Protein AF-0000000069625843 (afdb_homodimer)

Radius of gyration: 16.82 Å; Cα contacts (8 Å, |Δi|>4): 86; chains: 2; bounding box: 46×49×40 Å

Structure (mmCIF, N/CA/C/O backbone):
data_AF-0000000069625843-model_v1
#
loop_
_entity.id
_entity.type
_entity.pdbx_description
1 polymer 'Uncharacterized protein'
#
loop_
_atom_site.group_PDB
_atom_site.id
_atom_site.type_symbol
_atom_site.label_atom_id
_atom_site.label_alt_id
_atom_site.label_comp_id
_atom_site.label_asym_id
_atom_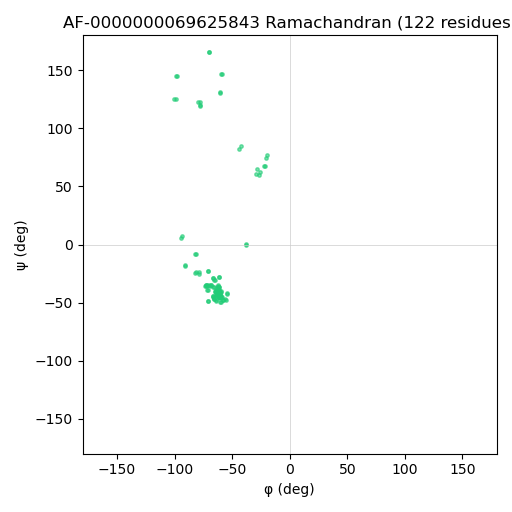site.label_entity_id
_atom_site.label_seq_id
_atom_site.pdbx_PDB_ins_code
_atom_site.Cartn_x
_atom_site.Cartn_y
_atom_site.Cartn_z
_atom_site.occupancy
_atom_site.B_iso_or_equiv
_atom_site.auth_seq_id
_atom_site.auth_comp_id
_atom_site.auth_asym_id
_atom_site.auth_atom_id
_atom_site.pdbx_PDB_model_num
ATOM 1 N N . ASP A 1 1 ? 20.625 12.375 -14.859 1 30.56 1 ASP A N 1
ATOM 2 C CA . ASP A 1 1 ? 19.172 12.281 -15.008 1 30.56 1 ASP A CA 1
ATOM 3 C C . ASP A 1 1 ? 18.484 12.211 -13.641 1 30.56 1 ASP A C 1
ATOM 5 O O . ASP A 1 1 ? 18.688 11.25 -12.891 1 30.56 1 ASP A O 1
ATOM 9 N N . GLN A 1 2 ? 18.453 13.219 -12.805 1 36.25 2 GLN A N 1
ATOM 10 C CA . GLN A 1 2 ? 17.969 13.445 -11.445 1 36.25 2 GLN A CA 1
ATOM 11 C C . GLN A 1 2 ? 16.609 12.797 -11.227 1 36.25 2 GLN A C 1
ATOM 13 O O . GLN A 1 2 ? 15.68 13.008 -12.016 1 36.25 2 GLN A O 1
ATOM 18 N N . ASP A 1 3 ? 16.484 11.508 -10.883 1 40.66 3 ASP A N 1
ATOM 19 C CA . ASP A 1 3 ? 15.219 10.883 -10.516 1 40.66 3 ASP A CA 1
ATOM 20 C C . ASP A 1 3 ? 14.242 11.914 -9.961 1 40.66 3 ASP A C 1
ATOM 22 O O . ASP A 1 3 ? 14.492 12.508 -8.914 1 40.66 3 ASP A O 1
ATOM 26 N N . PHE A 1 4 ? 13.844 12.859 -10.695 1 38.72 4 PHE A N 1
ATOM 27 C CA . PHE A 1 4 ? 12.828 13.836 -10.312 1 38.72 4 PHE A CA 1
ATOM 28 C C . PHE A 1 4 ? 11.828 13.227 -9.336 1 38.72 4 PHE A C 1
ATOM 30 O O . PHE A 1 4 ? 11.086 12.305 -9.688 1 38.72 4 PHE A O 1
ATOM 37 N N . GLU A 1 5 ? 12.227 12.773 -8.172 1 48.69 5 GLU A N 1
ATOM 38 C CA . GLU A 1 5 ? 11.344 12.492 -7.043 1 48.69 5 GLU A CA 1
ATOM 39 C C . GLU A 1 5 ? 10.031 13.258 -7.168 1 48.69 5 GLU A C 1
ATOM 41 O O . GLU A 1 5 ? 10.031 14.484 -7.305 1 48.69 5 GLU A O 1
ATOM 46 N N . ASP A 1 6 ? 9.281 12.891 -8.117 1 52.09 6 ASP A N 1
ATOM 47 C CA . ASP A 1 6 ? 7.941 13.461 -8.258 1 52.09 6 ASP A CA 1
ATOM 48 C C . ASP A 1 6 ? 7.457 14.07 -6.949 1 52.09 6 ASP A C 1
ATOM 50 O O . ASP A 1 6 ? 7.254 13.359 -5.961 1 52.09 6 ASP A O 1
ATOM 54 N N . LEU A 1 7 ? 7.961 15.219 -6.672 1 61.47 7 LEU A N 1
ATOM 55 C CA . LEU A 1 7 ? 7.668 16.172 -5.613 1 61.47 7 LEU A CA 1
ATOM 56 C C . LEU A 1 7 ? 6.172 16.234 -5.332 1 61.47 7 LEU A C 1
ATOM 58 O O . LEU A 1 7 ? 5.742 16.875 -4.363 1 61.47 7 LEU A O 1
ATOM 62 N N . ARG A 1 8 ? 5.422 15.391 -6.102 1 80.12 8 ARG A N 1
ATOM 63 C CA . ARG A 1 8 ? 3.988 15.578 -5.906 1 80.12 8 ARG A CA 1
ATOM 64 C C . ARG A 1 8 ? 3.521 14.922 -4.613 1 80.12 8 ARG A C 1
ATOM 66 O O . ARG A 1 8 ? 3.836 13.758 -4.355 1 80.12 8 ARG A O 1
ATOM 73 N N . THR A 1 9 ? 3.01 15.758 -3.807 1 91.94 9 THR A N 1
ATOM 74 C CA . THR A 1 9 ? 2.412 15.25 -2.576 1 91.94 9 THR A CA 1
ATOM 75 C C . THR A 1 9 ? 1.262 14.297 -2.887 1 91.94 9 THR A C 1
ATOM 77 O O . THR A 1 9 ? 0.452 14.562 -3.777 1 91.94 9 THR A O 1
ATOM 80 N N . ILE A 1 10 ? 1.298 13.234 -2.301 1 96.62 10 ILE A N 1
ATOM 81 C CA . ILE A 1 10 ? 0.183 12.305 -2.398 1 96.62 10 ILE A CA 1
ATOM 82 C C . ILE A 1 10 ? -0.954 12.758 -1.486 1 96.62 10 ILE A C 1
ATOM 84 O O . ILE A 1 10 ? -0.742 13.008 -0.298 1 96.62 10 ILE A O 1
ATOM 88 N N . SER A 1 11 ? -2.117 12.969 -2.043 1 95.5 11 SER A N 1
ATOM 89 C CA . SER A 1 11 ? -3.27 13.383 -1.244 1 95.5 11 SER A CA 1
ATOM 90 C C . SER A 1 11 ? -3.752 12.25 -0.347 1 95.5 11 SER A C 1
ATOM 92 O O . SER A 1 11 ? -3.42 11.086 -0.578 1 95.5 11 SER A O 1
ATOM 94 N N . HIS A 1 12 ? -4.582 12.57 0.617 1 96.12 12 HIS A N 1
ATOM 95 C CA . HIS A 1 12 ? -5.176 11.547 1.467 1 96.12 12 HIS A CA 1
ATOM 96 C C . HIS A 1 12 ? -6.062 10.609 0.656 1 96.12 12 HIS A C 1
ATOM 98 O O . HIS A 1 12 ? -6.078 9.398 0.904 1 96.12 12 HIS A O 1
ATOM 104 N N . THR A 1 13 ? -6.758 11.133 -0.317 1 97.06 13 THR A N 1
ATOM 105 C CA . THR A 1 13 ? -7.613 10.312 -1.169 1 97.06 13 THR A CA 1
ATOM 106 C C . THR A 1 13 ? -6.781 9.305 -1.961 1 97.06 13 THR A C 1
ATOM 108 O O . THR A 1 13 ? -7.113 8.125 -2.006 1 97.06 13 THR A O 1
ATOM 111 N N . GLU A 1 14 ? -5.727 9.805 -2.559 1 97.38 14 GLU A N 1
ATOM 112 C CA . GLU A 1 14 ? -4.832 8.906 -3.279 1 97.38 14 GLU A CA 1
ATOM 113 C C . GLU A 1 14 ? -4.215 7.867 -2.342 1 97.38 14 GLU A C 1
ATOM 115 O O . GLU A 1 14 ? -4.055 6.703 -2.713 1 97.38 14 GLU A O 1
ATOM 120 N N . GLY A 1 15 ? -3.854 8.273 -1.137 1 98.19 15 GLY A N 1
ATOM 121 C CA . GLY A 1 15 ? -3.309 7.367 -0.137 1 98.19 15 GLY A CA 1
ATOM 122 C C . GLY A 1 15 ? -4.25 6.23 0.217 1 98.19 15 GLY A C 1
ATOM 123 O O . GLY A 1 15 ? -3.852 5.066 0.205 1 98.19 15 GLY A O 1
ATOM 124 N N . VAL A 1 16 ? -5.496 6.523 0.423 1 98.5 16 VAL A N 1
ATOM 125 C CA . VAL A 1 16 ? -6.508 5.523 0.745 1 98.5 16 VAL A CA 1
ATOM 126 C C . VAL A 1 16 ? -6.637 4.527 -0.407 1 98.5 16 VAL A C 1
ATOM 128 O O . VAL A 1 16 ? -6.66 3.314 -0.187 1 98.5 16 VAL A O 1
ATOM 131 N N . GLN A 1 17 ? -6.684 5.008 -1.603 1 98.44 17 GLN A N 1
ATOM 132 C CA . GLN A 1 17 ? -6.836 4.145 -2.77 1 98.44 17 GLN A CA 1
ATOM 133 C C . GLN A 1 17 ? -5.645 3.207 -2.924 1 98.44 17 GLN A C 1
ATOM 135 O O . GLN A 1 17 ? -5.812 2.012 -3.18 1 98.44 17 GLN A O 1
ATOM 140 N N . ALA A 1 18 ? -4.484 3.785 -2.744 1 98.62 18 ALA A N 1
ATOM 141 C CA . ALA A 1 18 ? -3.275 2.984 -2.898 1 98.62 18 ALA A CA 1
ATOM 142 C C . ALA A 1 18 ? -3.186 1.911 -1.816 1 98.62 18 ALA A C 1
ATOM 144 O O . ALA A 1 18 ? -2.92 0.744 -2.111 1 98.62 18 ALA A O 1
ATOM 145 N N . LEU A 1 19 ? -3.451 2.312 -0.58 1 98.75 19 LEU A N 1
ATOM 146 C CA . LEU A 1 19 ? -3.396 1.384 0.543 1 98.75 19 LEU A CA 1
ATOM 147 C C . LEU A 1 19 ? -4.445 0.285 0.39 1 98.75 19 LEU A C 1
ATOM 149 O O . LEU A 1 19 ? -4.164 -0.887 0.653 1 98.75 19 LEU A O 1
ATOM 153 N N . THR A 1 20 ? -5.578 0.658 -0.075 1 98.5 20 THR A N 1
ATOM 154 C CA . THR A 1 20 ? -6.652 -0.309 -0.265 1 98.5 20 THR A CA 1
ATOM 155 C C . THR A 1 20 ? -6.293 -1.31 -1.359 1 98.5 20 THR A C 1
ATOM 157 O O . THR A 1 20 ? -6.492 -2.516 -1.196 1 98.5 20 THR A O 1
ATOM 160 N N . THR A 1 21 ? -5.758 -0.834 -2.443 1 98.5 21 THR A N 1
ATOM 161 C CA . THR A 1 21 ? -5.344 -1.721 -3.525 1 98.5 21 THR A CA 1
ATOM 162 C C . THR A 1 21 ? -4.211 -2.637 -3.072 1 98.5 21 THR A C 1
ATOM 164 O O . THR A 1 21 ? -4.207 -3.828 -3.387 1 98.5 21 THR A O 1
ATOM 167 N N . ALA A 1 22 ? -3.262 -2.064 -2.299 1 98.62 22 ALA A N 1
ATOM 168 C CA . ALA A 1 22 ? -2.164 -2.861 -1.755 1 98.62 22 ALA A CA 1
ATOM 169 C C . ALA A 1 22 ? -2.686 -3.945 -0.816 1 98.62 22 ALA A C 1
ATOM 171 O O . ALA A 1 22 ? -2.207 -5.082 -0.843 1 98.62 22 ALA A O 1
ATOM 172 N N . LEU A 1 23 ? -3.664 -3.602 -0.033 1 98.5 23 LEU A N 1
ATOM 173 C CA . LEU A 1 23 ? -4.297 -4.562 0.864 1 98.5 23 LEU A CA 1
ATOM 174 C C . LEU A 1 23 ? -4.91 -5.715 0.079 1 98.5 23 LEU A C 1
ATOM 176 O O . LEU A 1 23 ? -4.664 -6.883 0.389 1 98.5 23 LEU A O 1
ATOM 180 N N . LYS A 1 24 ? -5.656 -5.395 -0.904 1 97.62 24 LYS A N 1
ATOM 181 C CA . LYS A 1 24 ? -6.293 -6.422 -1.725 1 97.62 24 LYS A CA 1
ATOM 182 C C . LYS A 1 24 ? -5.25 -7.301 -2.408 1 97.62 24 LYS A C 1
ATOM 184 O O . LYS A 1 24 ? -5.434 -8.516 -2.521 1 97.62 24 LYS A O 1
ATOM 189 N N . TYR A 1 25 ? -4.188 -6.684 -2.797 1 98 25 TYR A N 1
ATOM 190 C CA . TYR A 1 25 ? -3.096 -7.41 -3.434 1 98 25 TYR A CA 1
ATOM 191 C C . TYR A 1 25 ? -2.527 -8.469 -2.494 1 98 25 TYR A C 1
ATOM 193 O O . TYR A 1 25 ? -2.271 -9.602 -2.91 1 98 25 TYR A O 1
ATOM 201 N N . LEU A 1 26 ? -2.338 -8.062 -1.295 1 97.94 26 LEU A N 1
ATOM 202 C CA . LEU A 1 26 ? -1.788 -9.016 -0.332 1 97.94 26 LEU A CA 1
ATOM 203 C C . LEU A 1 26 ? -2.824 -10.07 0.047 1 97.94 26 LEU A C 1
ATOM 205 O O . LEU A 1 26 ? -2.482 -11.234 0.24 1 97.94 26 LEU A O 1
ATOM 209 N N . GLU A 1 27 ? -4.031 -9.742 0.116 1 96.88 27 GLU A N 1
ATOM 210 C CA . GLU A 1 27 ? -5.094 -10.633 0.566 1 96.88 27 GLU A CA 1
ATOM 211 C C . GLU A 1 27 ? -5.367 -11.727 -0.463 1 96.88 27 GLU A C 1
ATOM 213 O O . GLU A 1 27 ? -5.848 -12.812 -0.116 1 96.88 27 GLU A O 1
ATOM 218 N N . GLN A 1 28 ? -5.066 -11.57 -1.642 1 94.88 28 GLN A N 1
ATOM 219 C CA . GLN A 1 28 ? -5.367 -12.555 -2.676 1 94.88 28 GLN A CA 1
ATOM 220 C C . GLN A 1 28 ? -4.328 -13.672 -2.688 1 94.88 28 GLN A C 1
ATOM 222 O O . GLN A 1 28 ? -4.527 -14.703 -3.332 1 94.88 28 GLN A O 1
ATOM 227 N N . ARG A 1 29 ? -3.262 -13.461 -1.89 1 93 29 ARG A N 1
ATOM 228 C CA . ARG A 1 29 ? -2.174 -14.43 -1.903 1 93 29 ARG A CA 1
ATOM 229 C C . ARG A 1 29 ? -2.285 -15.398 -0.729 1 93 29 ARG A C 1
ATOM 231 O O . ARG A 1 29 ? -2.637 -14.992 0.382 1 93 29 ARG A O 1
ATOM 238 N N . SER A 1 30 ? -1.886 -16.625 -0.988 1 92.12 30 SER A N 1
ATOM 239 C CA . SER A 1 30 ? -1.955 -17.656 0.036 1 92.12 30 SER A CA 1
ATOM 240 C C . SER A 1 30 ? -0.663 -17.734 0.843 1 92.12 30 SER A C 1
ATOM 242 O O . SER A 1 30 ? -0.645 -18.266 1.951 1 92.12 30 SER A O 1
ATOM 244 N N . ASP A 1 31 ? 0.398 -17.203 0.38 1 94.69 31 ASP A N 1
ATOM 245 C CA . ASP A 1 31 ? 1.714 -17.328 0.998 1 94.69 31 ASP A CA 1
ATOM 246 C C . ASP A 1 31 ? 2.01 -16.156 1.918 1 94.69 31 ASP A C 1
ATOM 248 O O . ASP A 1 31 ? 3.137 -15.984 2.387 1 94.69 31 ASP A O 1
ATOM 252 N N . VAL A 1 32 ? 1.047 -15.305 2.109 1 95.75 32 VAL A N 1
ATOM 253 C CA . VAL A 1 32 ? 1.252 -14.094 2.896 1 95.75 32 VAL A CA 1
ATOM 254 C C . VAL A 1 32 ? 0.722 -14.305 4.312 1 95.75 32 VAL A C 1
ATOM 256 O O . VAL A 1 32 ? -0.435 -14.688 4.5 1 95.75 32 VAL A O 1
ATOM 259 N N . PRO A 1 33 ? 1.614 -14.062 5.281 1 97.31 33 PRO A N 1
ATOM 260 C CA . PRO A 1 33 ? 1.119 -14.133 6.66 1 97.31 33 PRO A CA 1
ATOM 261 C C . PRO A 1 33 ? -0.007 -13.141 6.93 1 97.31 33 PRO A C 1
ATOM 263 O O . PRO A 1 33 ? 0.017 -12.016 6.414 1 97.31 33 PRO A O 1
ATOM 266 N N . ALA A 1 34 ? -0.941 -13.523 7.797 1 95.44 34 ALA A N 1
ATOM 267 C CA . ALA A 1 34 ? -2.135 -12.727 8.078 1 95.44 34 ALA A CA 1
ATOM 268 C C . ALA A 1 34 ? -1.765 -11.367 8.656 1 95.44 34 ALA A C 1
ATOM 270 O O . ALA A 1 34 ? -2.486 -10.383 8.453 1 95.44 34 ALA A O 1
ATOM 271 N N . ILE A 1 35 ? -0.659 -11.281 9.312 1 97.31 35 ILE A N 1
ATOM 272 C CA . ILE A 1 35 ? -0.242 -10.055 9.977 1 97.31 35 ILE A CA 1
ATOM 273 C C . ILE A 1 35 ? 0.051 -8.977 8.93 1 97.31 35 ILE A C 1
ATOM 275 O O . ILE A 1 35 ? -0.121 -7.785 9.188 1 97.31 35 ILE A O 1
ATOM 279 N N . ASP A 1 36 ? 0.455 -9.383 7.766 1 98.19 36 ASP A N 1
ATOM 280 C CA . ASP A 1 36 ? 0.86 -8.406 6.758 1 98.19 36 ASP A CA 1
ATOM 281 C C . ASP A 1 36 ? -0.346 -7.645 6.215 1 98.19 36 ASP A C 1
ATOM 283 O O . ASP A 1 36 ? -0.378 -6.41 6.25 1 98.19 36 ASP A O 1
ATOM 287 N N . PRO A 1 37 ? -1.463 -8.289 5.797 1 98.31 37 PRO A N 1
ATOM 288 C CA . PRO A 1 37 ? -2.65 -7.531 5.395 1 98.31 37 PRO A CA 1
ATOM 289 C C . PRO A 1 37 ? -3.275 -6.754 6.551 1 98.31 37 PRO A C 1
ATOM 291 O O . PRO A 1 37 ? -3.852 -5.684 6.344 1 98.31 37 PRO A O 1
ATOM 294 N N . LEU A 1 38 ? -3.158 -7.25 7.746 1 98.19 38 LEU A N 1
ATOM 295 C CA . LEU A 1 38 ? -3.689 -6.523 8.891 1 98.19 38 LEU A CA 1
ATOM 296 C C . LEU A 1 38 ? -2.977 -5.188 9.07 1 98.19 38 LEU A C 1
ATOM 298 O O . LEU A 1 38 ? -3.609 -4.184 9.398 1 98.19 38 LEU A O 1
ATOM 302 N N . PHE A 1 39 ? -1.713 -5.203 8.867 1 98.19 39 PHE A N 1
ATOM 303 C CA . PHE A 1 39 ? -0.931 -3.973 8.898 1 98.19 39 PHE A CA 1
ATOM 304 C C . PHE A 1 39 ? -1.482 -2.955 7.906 1 98.19 39 PHE A C 1
ATOM 306 O O . PHE A 1 39 ? -1.704 -1.795 8.258 1 98.19 39 PHE A O 1
ATOM 313 N N . LEU A 1 40 ? -1.739 -3.389 6.723 1 98.5 40 LEU A N 1
ATOM 314 C CA . LEU A 1 40 ? -2.232 -2.492 5.684 1 98.5 40 LEU A CA 1
ATOM 315 C C . LEU A 1 40 ? -3.648 -2.023 5.996 1 98.5 40 LEU A C 1
ATOM 317 O O . LEU A 1 40 ? -4.012 -0.883 5.695 1 98.5 40 LEU A O 1
ATOM 321 N N . LYS A 1 41 ? -4.395 -2.916 6.586 1 98.62 41 LYS A N 1
ATOM 322 C CA . LYS A 1 41 ? -5.75 -2.525 6.969 1 98.62 41 LYS A CA 1
ATOM 323 C C . LYS A 1 41 ? -5.727 -1.388 7.988 1 98.62 41 LYS A C 1
ATOM 325 O O . LYS A 1 41 ? -6.527 -0.455 7.902 1 98.62 41 LYS A O 1
ATOM 330 N N . ASN A 1 42 ? -4.848 -1.473 8.93 1 98.5 42 ASN A N 1
ATOM 331 C CA . ASN A 1 42 ? -4.695 -0.405 9.906 1 98.5 42 ASN A CA 1
ATOM 332 C C . ASN A 1 42 ? -4.34 0.922 9.242 1 98.5 42 ASN A C 1
ATOM 334 O O . ASN A 1 42 ? -4.867 1.971 9.617 1 98.5 42 ASN A O 1
ATOM 338 N N . TRP A 1 43 ? -3.516 0.802 8.32 1 98.44 43 TRP A N 1
ATOM 339 C CA . TRP A 1 43 ? -3.131 2.033 7.637 1 98.44 43 TRP A CA 1
ATOM 340 C C . TRP A 1 43 ? -4.27 2.551 6.766 1 98.44 43 TRP A C 1
ATOM 342 O O . TRP A 1 43 ? -4.438 3.764 6.609 1 98.44 43 TRP A O 1
ATOM 352 N N . CYS A 1 44 ? -5.055 1.687 6.145 1 98.5 44 CYS A N 1
ATOM 353 C CA . CYS A 1 44 ? -6.254 2.117 5.438 1 98.5 44 CYS A CA 1
ATOM 354 C C . CYS A 1 44 ? -7.168 2.924 6.352 1 98.5 44 CYS A C 1
ATOM 356 O O . CYS A 1 44 ? -7.652 3.99 5.973 1 98.5 44 CYS A O 1
ATOM 358 N N . ASP A 1 45 ? -7.281 2.436 7.551 1 98.5 45 ASP A N 1
ATOM 359 C CA . ASP A 1 45 ? -8.141 3.113 8.516 1 98.5 45 ASP A CA 1
ATOM 360 C C . ASP A 1 45 ? -7.59 4.492 8.867 1 98.5 45 ASP A C 1
ATOM 362 O O . ASP A 1 45 ? -8.336 5.473 8.922 1 98.5 45 ASP A O 1
ATOM 366 N N . ARG A 1 46 ? -6.367 4.547 9.133 1 98 46 ARG A N 1
ATOM 367 C CA . ARG A 1 46 ? -5.723 5.809 9.469 1 98 46 ARG A CA 1
ATOM 368 C C . ARG A 1 46 ? -5.824 6.801 8.32 1 98 46 ARG A C 1
ATOM 370 O O . ARG A 1 46 ? -6.164 7.969 8.523 1 98 46 ARG A O 1
ATOM 377 N N . ALA A 1 47 ? -5.551 6.383 7.105 1 98.06 47 ALA A N 1
ATOM 378 C CA . ALA A 1 47 ? -5.613 7.242 5.926 1 98.06 47 ALA A CA 1
ATOM 379 C C . ALA A 1 47 ? -7.035 7.742 5.688 1 98.06 47 ALA A C 1
ATOM 381 O O . ALA A 1 47 ? -7.242 8.898 5.32 1 98.06 47 ALA A O 1
ATOM 382 N N . ALA A 1 48 ? -7.973 6.875 5.867 1 98.06 48 ALA A N 1
ATOM 383 C CA . ALA A 1 48 ? -9.375 7.266 5.73 1 98.06 48 ALA A CA 1
ATOM 384 C C . ALA A 1 48 ? -9.75 8.336 6.75 1 98.06 48 ALA A C 1
ATOM 386 O O . ALA A 1 48 ? -10.445 9.297 6.422 1 98.06 48 ALA A O 1
ATOM 387 N N . ALA A 1 49 ? -9.32 8.133 7.93 1 97.75 49 ALA A N 1
ATOM 388 C CA . ALA A 1 49 ? -9.57 9.125 8.977 1 97.75 49 ALA A CA 1
ATOM 389 C C . ALA A 1 49 ? -8.945 10.469 8.625 1 97.75 49 ALA A C 1
ATOM 391 O O . ALA A 1 49 ? -9.578 11.516 8.781 1 97.75 49 ALA A O 1
ATOM 392 N N . ASP A 1 50 ? -7.707 10.406 8.156 1 96.31 50 ASP A N 1
ATOM 393 C CA . ASP A 1 50 ? -7.031 11.633 7.738 1 96.31 50 ASP A CA 1
ATOM 394 C C . ASP A 1 50 ? -7.789 12.312 6.602 1 96.31 50 ASP A C 1
ATOM 396 O O . ASP A 1 50 ? -7.906 13.539 6.578 1 96.31 50 ASP A O 1
ATOM 400 N N . ARG A 1 51 ? -8.203 11.578 5.703 1 96.31 51 ARG A N 1
ATOM 401 C CA . ARG A 1 51 ? -8.977 12.117 4.59 1 96.31 51 ARG A CA 1
ATOM 402 C C . ARG A 1 51 ? -10.227 12.828 5.086 1 96.31 51 ARG A C 1
ATOM 404 O O . ARG A 1 51 ? -10.523 13.945 4.664 1 96.31 51 ARG A O 1
ATOM 411 N N . ASN A 1 52 ? -10.93 12.172 5.953 1 96.56 52 ASN A N 1
ATOM 412 C CA . ASN A 1 52 ? -12.156 12.75 6.5 1 96.56 52 ASN A CA 1
ATOM 413 C C . ASN A 1 52 ? -11.875 14.023 7.289 1 96.56 52 ASN A C 1
ATOM 415 O O . ASN A 1 52 ? -12.633 14.992 7.207 1 96.56 52 ASN A O 1
ATOM 419 N N . SER A 1 53 ? -10.859 14.016 8.078 1 94.56 53 SER A N 1
ATOM 420 C CA . SER A 1 53 ? -10.469 15.203 8.836 1 94.56 53 SER A CA 1
ATOM 421 C C . SER A 1 53 ? -10.133 16.359 7.906 1 94.56 53 SER A C 1
ATOM 423 O O . SER A 1 53 ? -10.484 17.516 8.18 1 94.56 53 SER A O 1
ATOM 425 N N . GLY A 1 54 ? -9.453 16.016 6.867 1 90.56 54 GLY A N 1
ATOM 426 C CA . GLY A 1 54 ? -9.125 17.047 5.891 1 90.56 54 GLY A CA 1
ATOM 427 C C . GLY A 1 54 ? -10.344 17.641 5.223 1 90.56 54 GLY A C 1
ATOM 428 O O . GLY A 1 54 ? -10.406 18.859 4.996 1 90.56 54 GLY A O 1
ATOM 429 N N . LEU A 1 55 ? -11.297 16.859 4.887 1 89.31 55 LEU A N 1
ATOM 430 C CA . LEU A 1 55 ? -12.531 17.312 4.246 1 89.31 55 LEU A CA 1
ATOM 431 C C . LEU A 1 55 ? -13.328 18.219 5.18 1 89.31 55 LEU A C 1
ATOM 433 O O . LEU A 1 55 ? -13.891 19.219 4.742 1 89.31 55 LEU A O 1
ATOM 437 N N . LEU A 1 56 ? -13.328 17.812 6.422 1 88.88 56 LEU A N 1
ATOM 438 C CA . LEU A 1 56 ? -14.062 18.594 7.426 1 88.88 56 LEU A CA 1
ATOM 439 C C . LEU A 1 56 ? -13.422 19.953 7.629 1 88.88 56 LEU A C 1
ATOM 441 O O . LEU A 1 56 ? -14.125 20.969 7.75 1 88.88 56 LEU A O 1
ATOM 445 N N . GLN A 1 57 ? -12.156 20.047 7.578 1 86.56 57 GLN A N 1
ATOM 446 C CA . GLN A 1 57 ? -11.438 21.312 7.758 1 86.56 57 GLN A CA 1
ATOM 447 C C . GLN A 1 57 ? -11.672 22.25 6.582 1 86.56 57 GLN A C 1
ATOM 449 O O . GLN A 1 57 ? -11.836 23.453 6.766 1 86.56 57 GLN A O 1
ATOM 454 N N . ARG A 1 58 ? -11.773 21.734 5.48 1 84.94 58 ARG A N 1
ATOM 455 C CA . ARG A 1 58 ? -11.992 22.578 4.301 1 84.94 58 ARG A CA 1
ATOM 456 C C . ARG A 1 58 ? -13.406 23.156 4.305 1 84.94 58 ARG A C 1
ATOM 458 O O . ARG A 1 58 ? -13.602 24.312 3.941 1 84.94 58 ARG A O 1
ATOM 465 N N . LYS A 1 59 ? -14.336 22.406 4.691 1 83.5 59 LYS A N 1
ATOM 466 C CA . LYS A 1 59 ? -15.719 22.875 4.77 1 83.5 59 LYS A CA 1
ATOM 467 C C . LYS A 1 59 ? -15.852 24.016 5.777 1 83.5 59 LYS A C 1
ATOM 469 O O . LYS A 1 59 ? -16.594 24.969 5.543 1 83.5 59 LYS A O 1
ATOM 474 N N . VAL A 1 60 ? -15.156 23.969 6.789 1 83.88 60 VAL A N 1
ATOM 475 C CA . VAL A 1 60 ? -15.234 24.969 7.855 1 83.88 60 VAL A CA 1
ATOM 476 C C . VAL A 1 60 ? -14.602 26.281 7.391 1 83.88 60 VAL A C 1
ATOM 478 O O . VAL A 1 60 ? -15.102 27.359 7.707 1 83.88 60 VAL A O 1
ATOM 481 N N . THR A 1 61 ? -13.547 26.141 6.574 1 82.38 61 THR A N 1
ATOM 482 C CA . THR A 1 61 ? -12.836 27.328 6.145 1 82.38 61 THR A CA 1
ATOM 483 C C . THR A 1 61 ? -13.547 27.984 4.969 1 82.38 61 THR A C 1
ATOM 485 O O . THR A 1 61 ? -13.289 29.156 4.648 1 82.38 61 THR A O 1
ATOM 488 N N . ASP A 1 62 ? -14.297 27.281 4.215 1 77.94 62 ASP A N 1
ATOM 489 C CA . ASP A 1 62 ? -15 27.812 3.049 1 77.94 62 ASP A CA 1
ATOM 490 C C . ASP A 1 62 ? -16.25 28.578 3.459 1 77.94 62 ASP A C 1
ATOM 492 O O . ASP A 1 62 ? -16.781 29.375 2.682 1 77.94 62 ASP A O 1
ATOM 496 N N . TYR A 1 63 ? -16.766 28.312 4.562 1 65.94 63 TYR A N 1
ATOM 497 C CA . TYR A 1 63 ? -17.859 29.141 5.055 1 65.94 63 TYR A CA 1
ATOM 498 C C . TYR A 1 63 ? -17.328 30.359 5.801 1 65.94 63 TYR A C 1
ATOM 500 O O . TYR A 1 63 ? -17.891 31.453 5.684 1 65.94 63 TYR A O 1
ATOM 508 N N . ASP B 1 1 ? -27.297 -4.758 -1.334 1 31.14 1 ASP B N 1
ATOM 509 C CA . ASP B 1 1 ? -26.281 -4.301 -2.273 1 31.14 1 ASP B CA 1
ATOM 510 C C . ASP B 1 1 ? -24.984 -5.074 -2.092 1 31.14 1 ASP B C 1
ATOM 512 O O . ASP B 1 1 ? -24.359 -5.008 -1.03 1 31.14 1 ASP B O 1
ATOM 516 N N . GLN B 1 2 ? -24.812 -6.293 -2.482 1 35.28 2 GLN B N 1
ATOM 517 C CA . GLN B 1 2 ? -23.75 -7.285 -2.395 1 35.28 2 GLN B CA 1
ATOM 518 C C . GLN B 1 2 ? -22.391 -6.664 -2.701 1 35.28 2 GLN B C 1
ATOM 520 O O . GLN B 1 2 ? -22.219 -6.016 -3.736 1 35.28 2 GLN B O 1
ATOM 525 N N . ASP B 1 3 ? -21.688 -5.996 -1.782 1 40.06 3 ASP B N 1
ATOM 526 C CA . ASP B 1 3 ? -20.328 -5.512 -1.973 1 40.06 3 ASP B CA 1
ATOM 527 C C . ASP B 1 3 ? -19.578 -6.367 -2.992 1 40.06 3 ASP B C 1
ATOM 529 O O . ASP B 1 3 ? -19.328 -7.551 -2.752 1 40.06 3 ASP B O 1
ATOM 533 N N . PHE B 1 4 ? -20.047 -6.441 -4.172 1 39.28 4 PHE B N 1
ATOM 534 C CA . PHE B 1 4 ? -19.328 -7.102 -5.262 1 39.28 4 PHE B CA 1
ATOM 535 C C . PHE B 1 4 ? -17.828 -7.031 -5.047 1 39.28 4 PHE B C 1
ATOM 537 O O . PHE B 1 4 ? -17.234 -5.949 -5.094 1 39.28 4 PHE B O 1
ATOM 544 N N . GLU B 1 5 ? -17.281 -7.648 -4.031 1 48.62 5 GLU B N 1
ATOM 545 C CA . GLU B 1 5 ? -15.859 -7.965 -3.924 1 48.62 5 GLU B CA 1
ATOM 546 C C . GLU B 1 5 ? -15.195 -8.008 -5.297 1 48.62 5 GLU B C 1
ATOM 548 O O . GLU B 1 5 ? -15.641 -8.742 -6.184 1 48.62 5 GLU B O 1
ATOM 553 N N . ASP B 1 6 ? -15.109 -6.902 -5.895 1 52.44 6 ASP B N 1
ATOM 554 C CA . ASP B 1 6 ? -14.383 -6.809 -7.156 1 52.44 6 ASP B CA 1
ATOM 555 C C . ASP B 1 6 ? -13.414 -7.973 -7.316 1 52.44 6 ASP B C 1
ATOM 557 O O . ASP B 1 6 ? -12.445 -8.086 -6.562 1 52.44 6 ASP B O 1
ATOM 561 N N . LEU B 1 7 ? -13.977 -9.094 -7.609 1 60.91 7 LEU B N 1
ATOM 562 C CA . LEU B 1 7 ? -13.391 -10.375 -7.961 1 60.91 7 LEU B CA 1
ATOM 563 C C . LEU B 1 7 ? -12.148 -10.188 -8.836 1 60.91 7 LEU B C 1
ATOM 565 O O . LEU B 1 7 ? -11.414 -11.141 -9.094 1 60.91 7 LEU B O 1
ATOM 569 N N . ARG B 1 8 ? -11.852 -8.891 -9.117 1 79.44 8 ARG B N 1
ATOM 570 C CA . ARG B 1 8 ? -10.75 -8.75 -10.062 1 79.44 8 ARG B CA 1
ATOM 571 C C . ARG B 1 8 ? -9.406 -8.969 -9.367 1 79.44 8 ARG B C 1
ATOM 573 O O . ARG B 1 8 ? -9.133 -8.375 -8.32 1 79.44 8 ARG B O 1
ATOM 580 N N . THR B 1 9 ? -8.758 -9.953 -9.859 1 91.81 9 THR B N 1
ATOM 581 C CA . THR B 1 9 ? -7.406 -10.203 -9.375 1 91.81 9 THR B CA 1
ATOM 582 C C . THR B 1 9 ? -6.508 -9 -9.648 1 91.81 9 THR B C 1
ATOM 584 O O . THR B 1 9 ? -6.562 -8.406 -10.719 1 91.81 9 THR B O 1
ATOM 587 N N . ILE B 1 10 ? -5.855 -8.625 -8.703 1 96.56 10 ILE B N 1
ATOM 588 C CA . ILE B 1 10 ? -4.852 -7.574 -8.859 1 96.56 10 ILE B CA 1
ATOM 589 C C . ILE B 1 10 ? -3.58 -8.164 -9.461 1 96.56 10 ILE B C 1
ATOM 591 O O . ILE B 1 10 ? -3.045 -9.156 -8.953 1 96.56 10 ILE B O 1
ATOM 595 N N . SER B 1 11 ? -3.152 -7.637 -10.578 1 95.44 11 SER B N 1
ATOM 596 C CA . SER B 1 11 ? -1.929 -8.117 -11.211 1 95.44 11 SER B CA 1
ATOM 597 C C . SER B 1 11 ? -0.698 -7.73 -10.398 1 95.44 11 SER B C 1
ATOM 599 O O . SER B 1 11 ? -0.76 -6.832 -9.555 1 95.44 11 SER B O 1
ATOM 601 N N . HIS B 1 12 ? 0.421 -8.352 -10.703 1 96 12 HIS B N 1
ATOM 602 C CA . HIS B 1 12 ? 1.675 -7.984 -10.055 1 96 12 HIS B CA 1
ATOM 603 C C . HIS B 1 12 ? 2.059 -6.543 -10.375 1 96 12 HIS B C 1
ATOM 605 O O . HIS B 1 12 ? 2.559 -5.82 -9.508 1 96 12 HIS B O 1
ATOM 611 N N . THR B 1 13 ? 1.8 -6.098 -11.578 1 96.94 13 THR B N 1
ATOM 612 C CA . THR B 1 13 ? 2.105 -4.73 -11.984 1 96.94 13 THR B CA 1
ATOM 613 C C . THR B 1 13 ? 1.282 -3.732 -11.172 1 96.94 13 THR B C 1
ATOM 615 O O . THR B 1 13 ? 1.821 -2.756 -10.648 1 96.94 13 THR B O 1
ATOM 618 N N . GLU B 1 14 ? 0.002 -4.004 -11.094 1 97.31 14 GLU B N 1
ATOM 619 C CA . GLU B 1 14 ? -0.856 -3.148 -10.281 1 97.31 14 GLU B CA 1
ATOM 620 C C . GLU B 1 14 ? -0.425 -3.164 -8.82 1 97.31 14 GLU B C 1
ATOM 622 O O . GLU B 1 14 ? -0.46 -2.133 -8.141 1 97.31 14 GLU B O 1
ATOM 627 N N . GLY B 1 15 ? -0.025 -4.32 -8.312 1 98.19 15 GLY B N 1
ATOM 628 C CA . GLY B 1 15 ? 0.459 -4.449 -6.945 1 98.19 15 GLY B CA 1
ATOM 629 C C . GLY B 1 15 ? 1.677 -3.59 -6.66 1 98.19 15 GLY B C 1
ATOM 630 O O . GLY B 1 15 ? 1.702 -2.848 -5.68 1 98.19 15 GLY B O 1
ATOM 631 N N . VAL B 1 16 ? 2.633 -3.586 -7.531 1 98.5 16 VAL B N 1
ATOM 632 C CA . VAL B 1 16 ? 3.844 -2.783 -7.395 1 98.5 16 VAL B CA 1
ATOM 633 C C . VAL B 1 16 ? 3.48 -1.3 -7.359 1 98.5 16 VAL B C 1
ATOM 635 O O . VAL B 1 16 ? 3.971 -0.553 -6.512 1 98.5 16 VAL B O 1
ATOM 638 N N . GLN B 1 17 ? 2.625 -0.88 -8.227 1 98.44 17 GLN B N 1
ATOM 639 C CA . GLN B 1 17 ? 2.238 0.524 -8.305 1 98.44 17 GLN B CA 1
ATOM 640 C C . GLN B 1 17 ? 1.533 0.971 -7.027 1 98.44 17 GLN B C 1
ATOM 642 O O . GLN B 1 17 ? 1.822 2.045 -6.496 1 98.44 17 GLN B O 1
ATOM 647 N N . ALA B 1 18 ? 0.657 0.113 -6.586 1 98.62 18 ALA B N 1
ATOM 648 C CA . ALA B 1 18 ? -0.098 0.456 -5.383 1 98.62 18 ALA B CA 1
ATOM 649 C C . ALA B 1 18 ? 0.815 0.525 -4.164 1 98.62 18 ALA B C 1
ATOM 651 O O . ALA B 1 18 ? 0.758 1.484 -3.389 1 98.62 18 ALA B O 1
ATOM 652 N N . LEU B 1 19 ? 1.681 -0.467 -4.035 1 98.75 19 LEU B N 1
ATOM 653 C CA . LEU B 1 19 ? 2.607 -0.518 -2.91 1 98.75 19 LEU B CA 1
ATOM 654 C C . LEU B 1 19 ? 3.57 0.663 -2.947 1 98.75 19 LEU B C 1
ATOM 656 O O . LEU B 1 19 ? 3.857 1.267 -1.91 1 98.75 19 LEU B O 1
ATOM 660 N N . THR B 1 20 ? 3.986 1.002 -4.105 1 98.5 20 THR B N 1
ATOM 661 C CA . THR B 1 20 ? 4.91 2.121 -4.262 1 98.5 20 THR B CA 1
ATOM 662 C C . THR B 1 20 ? 4.23 3.436 -3.891 1 98.5 20 THR B C 1
ATOM 664 O O . THR B 1 20 ? 4.809 4.262 -3.18 1 98.5 20 THR B O 1
ATOM 667 N N . THR B 1 21 ? 3.033 3.629 -4.34 1 98.5 21 THR B N 1
ATOM 668 C CA . THR B 1 21 ? 2.293 4.84 -4.004 1 98.5 21 THR B CA 1
ATOM 669 C C . THR B 1 21 ? 2.01 4.906 -2.508 1 98.5 21 THR B C 1
ATOM 671 O O . THR B 1 21 ? 2.135 5.965 -1.892 1 98.5 21 THR B O 1
ATOM 674 N N . ALA B 1 22 ? 1.657 3.74 -1.926 1 98.62 22 ALA B N 1
ATOM 675 C CA . ALA B 1 22 ? 1.426 3.672 -0.485 1 98.62 22 ALA B CA 1
ATOM 676 C C . ALA B 1 22 ? 2.695 4.008 0.291 1 98.62 22 ALA B C 1
ATOM 678 O O . ALA B 1 22 ? 2.645 4.715 1.3 1 98.62 22 ALA B O 1
ATOM 679 N N . LEU B 1 23 ? 3.803 3.535 -0.183 1 98.5 23 LEU B N 1
ATOM 680 C CA . LEU B 1 23 ? 5.094 3.84 0.428 1 98.5 23 LEU B CA 1
ATOM 681 C C . LEU B 1 23 ? 5.359 5.34 0.416 1 98.5 23 LEU B C 1
ATOM 683 O O . LEU B 1 23 ? 5.695 5.926 1.45 1 98.5 23 LEU B O 1
ATOM 687 N N . LYS B 1 24 ? 5.188 5.934 -0.704 1 97.62 24 LYS B N 1
ATOM 688 C CA . LYS B 1 24 ? 5.414 7.371 -0.825 1 97.62 24 LYS B CA 1
ATOM 689 C C . LYS B 1 24 ? 4.469 8.156 0.082 1 97.62 24 LYS B C 1
ATOM 691 O O . LYS B 1 24 ? 4.859 9.156 0.68 1 97.62 24 LYS B O 1
ATOM 696 N N . TYR B 1 25 ? 3.283 7.66 0.183 1 98 25 TYR B N 1
ATOM 697 C CA . TYR B 1 25 ? 2.291 8.289 1.049 1 98 25 TYR B CA 1
ATOM 698 C C . TYR B 1 25 ? 2.764 8.305 2.496 1 98 25 TYR B C 1
ATOM 700 O O . TYR B 1 25 ? 2.62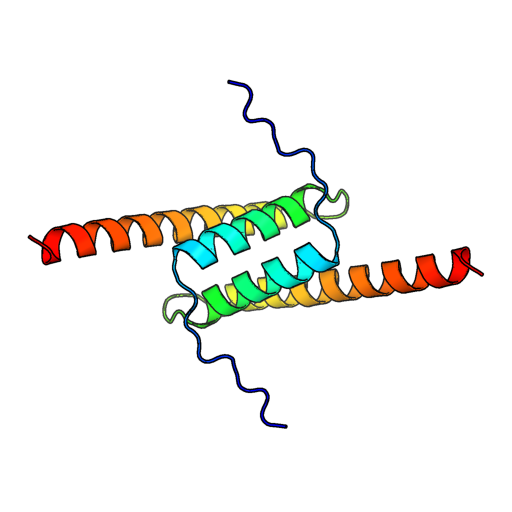9 9.32 3.188 1 98 25 TYR B O 1
ATOM 708 N N . LEU B 1 26 ? 3.281 7.203 2.906 1 97.94 26 LEU B N 1
ATOM 709 C CA . LEU B 1 26 ? 3.752 7.133 4.285 1 97.94 26 LEU B CA 1
ATOM 710 C C . LEU B 1 26 ? 5.031 7.941 4.465 1 97.94 26 LEU B C 1
ATOM 712 O O . LEU B 1 26 ? 5.227 8.57 5.508 1 97.94 26 LEU B O 1
ATOM 716 N N . GLU B 1 27 ? 5.863 7.996 3.533 1 96.81 27 GLU B N 1
ATOM 717 C CA . GLU B 1 27 ? 7.164 8.656 3.627 1 96.81 27 GLU B CA 1
ATOM 718 C C . GLU B 1 27 ? 7.012 10.172 3.684 1 96.81 27 GLU B C 1
ATOM 720 O O . GLU B 1 27 ? 7.871 10.867 4.23 1 96.81 27 GLU B O 1
ATOM 725 N N . GLN B 1 28 ? 6.008 10.719 3.244 1 94.94 28 GLN B N 1
ATOM 726 C CA . GLN B 1 28 ? 5.848 12.172 3.211 1 94.94 28 GLN B CA 1
ATOM 727 C C . GLN B 1 28 ? 5.387 12.703 4.562 1 94.94 28 GLN B C 1
ATOM 729 O O . GLN B 1 28 ? 5.402 13.914 4.801 1 94.94 28 GLN B O 1
ATOM 734 N N . ARG B 1 29 ? 5.047 11.758 5.453 1 93.12 29 ARG B N 1
ATOM 735 C CA . ARG B 1 29 ? 4.512 12.164 6.746 1 93.12 29 ARG B CA 1
ATOM 736 C C . ARG B 1 29 ? 5.602 12.156 7.816 1 93.12 29 ARG B C 1
ATOM 738 O O . ARG B 1 29 ? 6.434 11.242 7.848 1 93.12 29 ARG B O 1
ATOM 745 N N . SER B 1 30 ? 5.496 13.086 8.719 1 92.12 30 SER B N 1
ATOM 746 C CA . SER B 1 30 ? 6.477 13.211 9.789 1 92.12 30 SER B CA 1
ATOM 747 C C . SER B 1 30 ? 6.062 12.398 11.016 1 92.12 30 SER B C 1
ATOM 749 O O . SER B 1 30 ? 6.895 12.078 11.867 1 92.12 30 SER B O 1
ATOM 751 N N . ASP B 1 31 ? 4.859 12.039 11.148 1 94.81 31 ASP B N 1
ATOM 752 C CA . ASP B 1 31 ? 4.324 11.383 12.336 1 94.81 31 ASP B CA 1
ATOM 753 C C . ASP B 1 31 ? 4.363 9.859 12.195 1 94.81 31 ASP B C 1
ATOM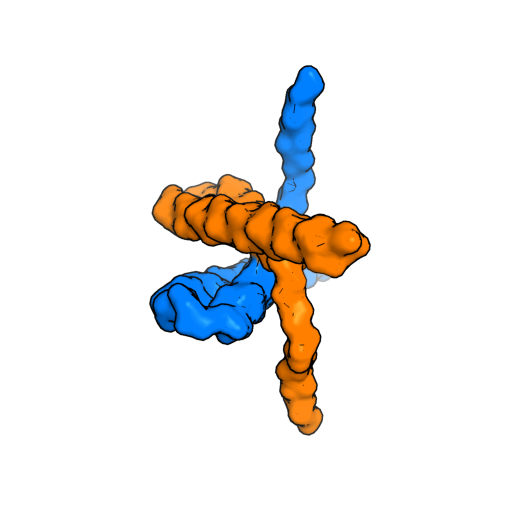 755 O O . ASP B 1 31 ? 3.777 9.141 13 1 94.81 31 ASP B O 1
ATOM 759 N N . VAL B 1 32 ? 4.973 9.383 11.148 1 95.81 32 VAL B N 1
ATOM 760 C CA . VAL B 1 32 ? 4.984 7.949 10.867 1 95.81 32 VAL B CA 1
ATOM 761 C C . VAL B 1 32 ? 6.316 7.348 11.305 1 95.81 32 VAL B C 1
ATOM 763 O O . VAL B 1 32 ? 7.383 7.816 10.906 1 95.81 32 VAL B O 1
ATOM 766 N N . PRO B 1 33 ? 6.199 6.332 12.148 1 97.25 33 PRO B N 1
ATOM 767 C CA . PRO B 1 33 ? 7.441 5.641 12.5 1 97.25 33 PRO B CA 1
ATOM 768 C C . PRO B 1 33 ? 8.156 5.055 11.281 1 97.25 33 PRO B C 1
ATOM 770 O O . PRO B 1 33 ? 7.5 4.562 10.359 1 97.25 33 PRO B O 1
ATOM 773 N N . ALA B 1 34 ? 9.484 5.043 11.336 1 95.5 34 ALA B N 1
ATOM 774 C CA . ALA B 1 34 ? 10.312 4.613 10.211 1 95.5 34 ALA B CA 1
ATOM 775 C C . ALA B 1 34 ? 10.031 3.162 9.844 1 95.5 34 ALA B C 1
ATOM 777 O O . ALA B 1 34 ? 10.148 2.777 8.68 1 95.5 34 ALA B O 1
ATOM 778 N N . ILE B 1 35 ? 9.617 2.379 10.797 1 97.31 35 ILE B N 1
ATOM 779 C CA . ILE B 1 35 ? 9.391 0.955 10.578 1 97.31 35 ILE B CA 1
ATOM 780 C C . ILE B 1 35 ? 8.219 0.762 9.609 1 97.31 35 ILE B C 1
ATOM 782 O O . ILE B 1 35 ? 8.172 -0.222 8.867 1 97.31 35 ILE B O 1
ATOM 786 N N . ASP B 1 36 ? 7.305 1.682 9.594 1 98.25 36 ASP B N 1
ATOM 787 C CA . ASP B 1 36 ? 6.109 1.504 8.773 1 98.25 36 ASP B CA 1
ATOM 788 C C . ASP B 1 36 ? 6.434 1.626 7.289 1 98.25 36 ASP B C 1
ATOM 790 O O . ASP B 1 36 ? 6.137 0.72 6.508 1 98.25 36 ASP B O 1
ATOM 794 N N . PRO B 1 37 ? 7.172 2.66 6.812 1 98.31 37 PRO B N 1
ATOM 795 C CA . PRO B 1 37 ? 7.57 2.691 5.402 1 98.31 37 PRO B CA 1
ATOM 796 C C . PRO B 1 37 ? 8.539 1.568 5.043 1 98.31 37 PRO B C 1
ATOM 798 O O . PRO B 1 37 ? 8.531 1.083 3.908 1 98.31 37 PRO B O 1
ATOM 801 N N . LEU B 1 38 ? 9.344 1.141 5.961 1 98.25 38 LEU B N 1
ATOM 802 C CA . LEU 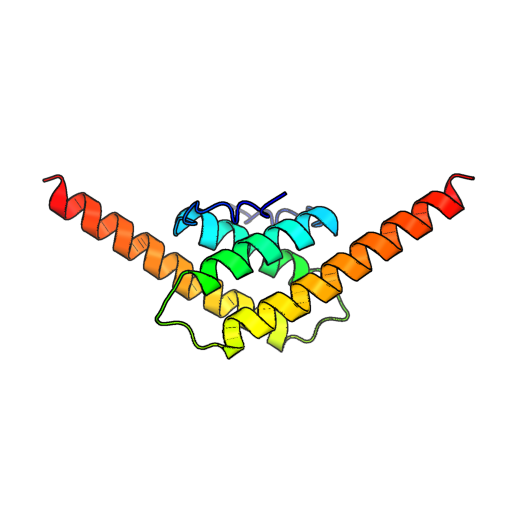B 1 38 ? 10.25 0.033 5.688 1 98.25 38 LEU B CA 1
ATOM 803 C C . LEU B 1 38 ? 9.477 -1.24 5.367 1 98.25 38 LEU B C 1
ATOM 805 O O . LEU B 1 38 ? 9.875 -2.01 4.488 1 98.25 38 LEU B O 1
ATOM 809 N N . PHE B 1 39 ? 8.43 -1.454 6.082 1 98.19 39 PHE B N 1
ATOM 810 C CA . PHE B 1 39 ? 7.539 -2.576 5.809 1 98.19 39 PHE B CA 1
ATOM 811 C C . PHE B 1 39 ? 7.047 -2.533 4.367 1 98.19 39 PHE B C 1
ATOM 813 O O . PHE B 1 39 ? 7.109 -3.535 3.652 1 98.19 39 PHE B O 1
ATOM 820 N N . LEU B 1 40 ? 6.605 -1.396 3.938 1 98.5 40 LEU B N 1
ATOM 821 C CA . LEU B 1 40 ? 6.066 -1.255 2.588 1 98.5 40 LEU B CA 1
ATOM 822 C C . LEU B 1 40 ? 7.168 -1.408 1.546 1 98.5 40 LEU B C 1
ATOM 824 O O . LEU B 1 40 ? 6.934 -1.944 0.461 1 98.5 40 LEU B O 1
ATOM 828 N N . LYS B 1 41 ? 8.328 -0.926 1.91 1 98.62 41 LYS B N 1
ATOM 829 C CA . LYS B 1 41 ? 9.445 -1.08 0.985 1 98.62 41 LYS B CA 1
ATOM 830 C C . LYS B 1 41 ? 9.758 -2.553 0.741 1 98.62 41 LYS B C 1
ATOM 832 O O . LYS B 1 41 ? 10.031 -2.955 -0.391 1 98.62 41 LYS B O 1
ATOM 837 N N . ASN B 1 42 ? 9.734 -3.334 1.772 1 98.5 42 ASN B N 1
ATOM 838 C CA . ASN B 1 42 ? 9.953 -4.77 1.638 1 98.5 42 ASN B CA 1
ATOM 839 C C . ASN B 1 42 ? 8.914 -5.41 0.721 1 98.5 42 ASN B C 1
ATOM 841 O O . ASN B 1 42 ? 9.242 -6.266 -0.101 1 98.5 42 ASN B O 1
ATOM 845 N N . TRP B 1 43 ? 7.766 -4.961 0.888 1 98.44 43 TRP B N 1
ATOM 846 C CA . TRP B 1 43 ? 6.719 -5.527 0.043 1 98.44 43 TRP B CA 1
ATOM 847 C C . TRP B 1 43 ? 6.855 -5.039 -1.395 1 98.44 43 TRP B C 1
ATOM 849 O O . TRP B 1 43 ? 6.543 -5.77 -2.338 1 98.44 43 TRP B O 1
ATOM 859 N N . CYS B 1 44 ? 7.266 -3.809 -1.621 1 98.44 44 CYS B N 1
ATOM 860 C CA . CYS B 1 44 ? 7.574 -3.346 -2.969 1 98.44 44 CYS B CA 1
ATOM 861 C C . CYS B 1 44 ? 8.594 -4.254 -3.639 1 98.44 44 CYS B C 1
ATOM 863 O O . CYS B 1 44 ? 8.422 -4.656 -4.789 1 98.44 44 CYS B O 1
ATOM 865 N N . ASP B 1 45 ? 9.57 -4.621 -2.859 1 98.5 45 ASP B N 1
ATOM 866 C CA . ASP B 1 45 ? 10.617 -5.488 -3.393 1 98.5 45 ASP B CA 1
ATOM 867 C C . ASP B 1 45 ? 10.062 -6.863 -3.758 1 98.5 45 ASP B C 1
ATOM 869 O O . ASP B 1 45 ? 10.375 -7.398 -4.824 1 98.5 45 ASP B O 1
ATOM 873 N N . ARG B 1 46 ? 9.328 -7.414 -2.908 1 98 46 ARG B N 1
ATOM 874 C CA . ARG B 1 46 ? 8.727 -8.719 -3.148 1 98 46 ARG B CA 1
ATOM 875 C C . ARG B 1 46 ? 7.797 -8.68 -4.355 1 98 46 ARG B C 1
ATOM 877 O O . ARG B 1 46 ? 7.855 -9.562 -5.219 1 98 46 ARG B O 1
ATOM 884 N N . ALA B 1 47 ? 6.949 -7.684 -4.473 1 98.06 47 ALA B N 1
ATOM 885 C CA . ALA B 1 47 ? 6.016 -7.543 -5.586 1 98.06 47 ALA B CA 1
ATOM 886 C C . ALA B 1 47 ? 6.762 -7.367 -6.906 1 98.06 47 ALA B C 1
ATOM 888 O O . ALA B 1 47 ? 6.359 -7.918 -7.934 1 98.06 47 ALA B O 1
ATOM 889 N N . ALA B 1 48 ? 7.781 -6.582 -6.863 1 98.06 48 ALA B N 1
ATOM 890 C CA . ALA B 1 48 ? 8.602 -6.395 -8.062 1 98.06 48 ALA B CA 1
ATOM 891 C C . ALA B 1 48 ? 9.227 -7.711 -8.508 1 98.06 48 ALA B C 1
ATOM 893 O O . ALA B 1 48 ? 9.266 -8.008 -9.703 1 98.06 48 ALA B O 1
ATOM 894 N N . ALA B 1 49 ? 9.727 -8.438 -7.582 1 97.75 49 ALA B N 1
ATOM 895 C CA . ALA B 1 49 ? 10.297 -9.742 -7.895 1 97.75 49 ALA B CA 1
ATOM 896 C C . ALA B 1 49 ? 9.25 -10.664 -8.508 1 97.75 49 ALA B C 1
ATOM 898 O O . ALA B 1 49 ? 9.516 -11.344 -9.508 1 97.75 49 ALA B O 1
ATOM 899 N N . ASP B 1 50 ? 8.078 -10.672 -7.895 1 96.25 50 ASP B N 1
ATOM 900 C CA . ASP B 1 50 ? 6.988 -11.484 -8.43 1 96.25 50 ASP B CA 1
ATOM 901 C C . ASP B 1 50 ? 6.633 -11.055 -9.852 1 96.25 50 ASP B C 1
ATOM 903 O O . ASP B 1 50 ? 6.363 -11.898 -10.711 1 96.25 50 ASP B O 1
ATOM 907 N N . ARG B 1 51 ? 6.559 -9.828 -10.055 1 96.12 51 ARG B N 1
ATOM 908 C CA . ARG B 1 51 ? 6.266 -9.305 -11.391 1 96.12 51 ARG B CA 1
ATOM 909 C C . ARG B 1 51 ? 7.293 -9.789 -12.406 1 96.12 51 ARG B C 1
ATOM 911 O O . ARG B 1 51 ? 6.934 -10.242 -13.492 1 96.12 51 ARG B O 1
ATOM 918 N N . ASN B 1 52 ? 8.523 -9.664 -12.039 1 96.5 52 ASN B N 1
ATOM 919 C CA . ASN B 1 52 ? 9.602 -10.094 -12.93 1 96.5 52 ASN B CA 1
ATOM 920 C C . ASN B 1 52 ? 9.547 -11.594 -13.203 1 96.5 52 ASN B C 1
ATOM 922 O O . ASN B 1 52 ? 9.781 -12.031 -14.328 1 96.5 52 ASN B O 1
ATOM 926 N N . SER B 1 53 ? 9.312 -12.367 -12.195 1 94.5 53 SER B N 1
ATOM 927 C CA . SER B 1 53 ? 9.18 -13.812 -12.359 1 94.5 53 SER B CA 1
ATOM 928 C C . SER B 1 53 ? 8.031 -14.156 -13.289 1 94.5 53 SER B C 1
ATOM 930 O O . SER B 1 53 ? 8.14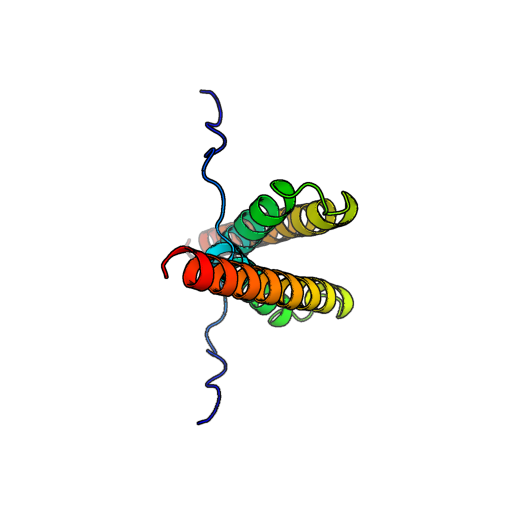1 -15.07 -14.109 1 94.5 53 SER B O 1
ATOM 932 N N . GLY B 1 54 ? 6.969 -13.453 -13.125 1 90.44 54 GLY B N 1
ATOM 933 C CA . GLY B 1 54 ? 5.828 -13.672 -14.008 1 90.44 54 GLY B CA 1
ATOM 934 C C . GLY B 1 54 ? 6.125 -13.352 -15.461 1 90.44 54 GLY B C 1
ATOM 935 O O . GLY B 1 54 ? 5.688 -14.07 -16.359 1 90.44 54 GLY B O 1
ATOM 936 N N . LEU B 1 55 ? 6.82 -12.281 -15.711 1 89.06 55 LEU B N 1
ATOM 937 C CA . LEU B 1 55 ? 7.18 -11.867 -17.062 1 89.06 55 LEU B CA 1
ATOM 938 C C . LEU B 1 55 ? 8.094 -12.891 -17.719 1 89.06 55 LEU B C 1
ATOM 940 O O . LEU B 1 55 ? 7.949 -13.188 -18.906 1 89.06 55 LEU B O 1
ATOM 944 N N . LEU B 1 56 ? 9 -13.398 -16.938 1 88.88 56 LEU B N 1
ATOM 945 C CA . LEU B 1 56 ? 9.945 -14.391 -17.422 1 88.88 56 LEU B CA 1
ATOM 946 C C . LEU B 1 56 ? 9.234 -15.688 -17.797 1 88.88 56 LEU B C 1
ATOM 948 O O . LEU B 1 56 ? 9.539 -16.312 -18.812 1 88.88 56 LEU B O 1
ATOM 952 N N . GLN B 1 57 ? 8.234 -16.062 -17.062 1 86.5 57 GLN B N 1
ATOM 953 C CA . GLN B 1 57 ? 7.48 -17.281 -17.312 1 86.5 57 GLN B CA 1
ATOM 954 C C . GLN B 1 57 ? 6.641 -17.156 -18.578 1 86.5 57 GLN B C 1
ATOM 956 O O . GLN B 1 57 ? 6.543 -18.109 -19.359 1 86.5 57 GLN B O 1
ATOM 961 N N . ARG B 1 58 ? 6.184 -16.078 -18.812 1 84.88 58 ARG B N 1
ATOM 962 C CA . ARG B 1 58 ? 5.371 -15.883 -20 1 84.88 58 ARG B CA 1
ATOM 963 C C . ARG B 1 58 ? 6.23 -15.914 -21.266 1 84.88 58 ARG B C 1
ATOM 965 O O . ARG B 1 58 ? 5.832 -16.484 -22.281 1 84.88 58 ARG B O 1
ATOM 972 N N . LYS B 1 59 ? 7.352 -15.359 -21.219 1 83.44 59 LYS B N 1
ATOM 973 C CA . LYS B 1 59 ? 8.273 -15.367 -22.359 1 83.44 59 LYS B CA 1
ATOM 974 C C . LYS B 1 59 ? 8.688 -16.781 -22.719 1 83.44 59 LYS B C 1
ATOM 976 O O . LYS B 1 59 ? 8.805 -17.125 -23.891 1 83.44 59 LYS B O 1
ATOM 981 N N . VAL B 1 60 ? 8.828 -17.594 -21.828 1 83.38 60 VAL B N 1
ATOM 982 C CA . VAL B 1 60 ? 9.289 -18.969 -22.031 1 83.38 60 VAL B CA 1
ATOM 983 C C . VAL B 1 60 ? 8.172 -19.797 -22.672 1 83.38 60 VAL B C 1
ATOM 985 O O . VAL B 1 60 ? 8.422 -20.641 -23.531 1 83.38 60 VAL B O 1
ATOM 988 N N . THR B 1 61 ? 6.926 -19.453 -22.234 1 82.12 61 THR B N 1
ATOM 989 C CA . THR B 1 61 ? 5.801 -20.25 -22.734 1 82.12 61 THR B CA 1
ATOM 990 C C . THR B 1 61 ? 5.387 -19.781 -24.125 1 82.12 61 THR B C 1
ATOM 992 O O . THR B 1 61 ? 4.66 -20.5 -24.828 1 82.12 61 THR B O 1
ATOM 995 N N . ASP B 1 62 ? 5.645 -18.609 -24.5 1 77.75 62 ASP B N 1
ATOM 996 C CA . ASP B 1 62 ? 5.262 -18.062 -25.797 1 77.75 62 ASP B CA 1
ATOM 997 C C . ASP B 1 62 ? 6.207 -18.547 -26.891 1 77.75 62 ASP B C 1
ATOM 99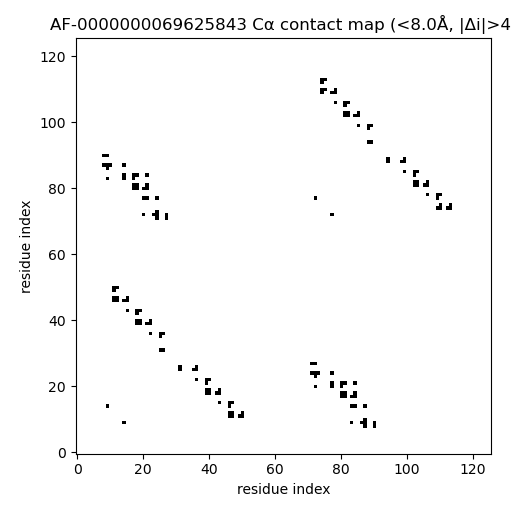9 O O . ASP B 1 62 ? 5.867 -18.484 -28.078 1 77.75 62 ASP B O 1
ATOM 1003 N N . TYR B 1 63 ? 7.367 -18.891 -26.578 1 64.75 63 TYR B N 1
ATOM 1004 C CA . TYR B 1 63 ? 8.234 -19.516 -27.578 1 64.75 63 TYR B CA 1
ATOM 1005 C C . TYR B 1 63 ? 7.969 -21.016 -27.672 1 64.75 63 TYR B C 1
ATOM 1007 O O . TYR B 1 63 ? 7.988 -21.578 -28.766 1 64.75 63 TYR B O 1
#

Foldseek 3Di:
DPPVPVPDDQALVNVLVVLVVVLVVQVVDPPHDPVVSVVSVVVNVVSVVVNVVVVVVVVVVVD/DPPVPVPDDQALVNVLVVLVVVLVVQVVDPPHDPVVSVVSVVVNVVSVVVNVVVVVVVVVVVD

Organism: Araneus ventricosus (NCBI:txid182803)

Solvent-accessible surface area (backbone atoms only — not comparable to full-atom values): 7040 Å² total; per-residue (Å²): 132,76,78,70,66,73,80,68,77,67,48,45,66,58,31,28,52,18,28,47,49,31,27,53,41,46,64,76,43,86,88,51,61,72,66,58,40,50,53,35,49,54,48,30,52,52,30,48,50,50,33,50,54,51,54,54,53,50,56,62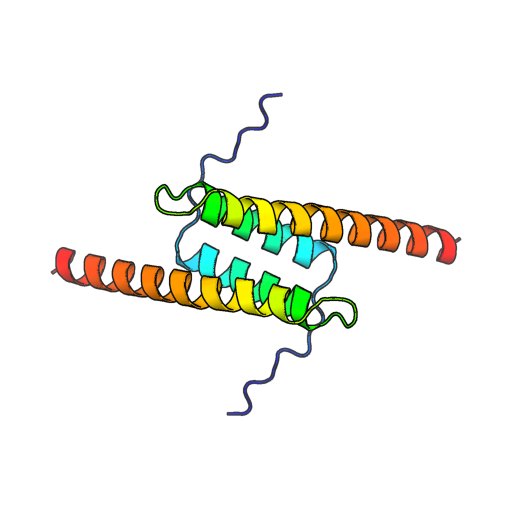,71,74,103,131,76,78,70,66,72,79,66,78,68,48,45,65,57,32,28,53,18,27,46,49,30,27,52,40,45,62,76,43,86,88,53,61,70,65,58,39,49,53,35,48,53,48,30,53,52,32,46,51,51,33,52,53,51,54,53,52,50,57,62,71,71,105

Secondary structure (DSSP, 8-state):
-------PPPPHHHHHHHHHHHHHHHHT-SSS-THHHHHHHHHHHHHHHHHHHHHHHHHHHH-/-------PPPPHHHHHHHHHHHHHHHHT-SSS-THHHHHHHHHHHHHHHHHHHHHHHHHHHH-

Nearest PDB structures (foldseek):
  3aai-assembly1_D  TM=8.384E-01  e=7.121E-01  Thermus thermophilus HB8
  3aai-assembly1_B  TM=8.384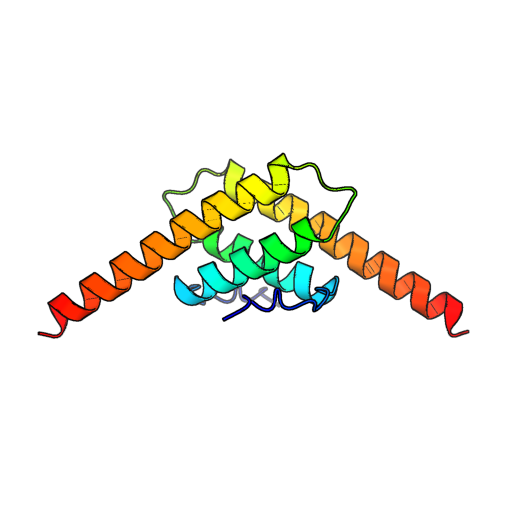E-01  e=9.406E-01  Thermus thermophilus HB8
  7n6g-assembly1_3I  TM=8.513E-01  e=2.491E+00  Chlamydomonas reinhardtii
  3lay-assembly1_J  TM=8.485E-01  e=4.054E+00  Salmonella enterica subsp. enterica serovar Typhimurium
  2efl-assembly1_A-2  TM=5.523E-01  e=4.346E+00  Homo sapiens

pLDDT: mean 88.76, std 17.3, range [30.56, 98.75]

Sequence (126 aa):
DQDFEDLRTISHTEGVQALTTALKYLEQRSDVPAIDPLFLKNWCDRAAADRNSGLLQRKVTDYDQDFEDLRTISHTEGVQALTTALKYLEQRSDVPAIDPLFLKNWCDRAAADRNSGLLQRKVTDY